Protein AF-A0A7W1M653-F1 (afdb_monomer_lite)

pLDDT: mean 76.75, std 7.9, range [43.38, 85.56]

Foldseek 3Di:
DVVVVVVVVVVVVVVVVVVVCVPDDVVVVVVVVLVVVLVVLVVVLVVCVVVVVVVVNVVSVVVSCVSCVVVVVVVVVPPPPDPPDPDQQDLVNLCVLLVHDLPHDLVSLVVSLVPDDDPDPVSNVVNVSSNVNSVVVVVD

Secondary structure (DSSP, 8-state):
-HHHHHHHHHHHHHHHHHHHHHTS-HHHHHHHHHHHHHHHHHHHHHHHHHTT-HHHHHHHHHHHHHHHHHHHHHHHH-PPPPPPPPPPPPHHHHHHHHT--TT--HHHHHHHHHH---SSHHHHHHHHHHHHHHHHTT--

Sequence (140 aa):
MAYLFLGAFGFILLILLLQKLEHAETKLLVQTLKWTLVGVLVLSVFYLTLVGRLLHVAALVALLVILLKKDVHSWVQKKPPPPALPSPMTKKEACALLKVDLNASVEEIEAAYKKQKPKDSTKRDRLAQARDVLLKGKTR

Structure (mmCIF, N/CA/C/O backbone):
data_AF-A0A7W1M653-F1
#
_entry.id   AF-A0A7W1M653-F1
#
loop_
_atom_site.group_PDB
_atom_site.id
_atom_site.type_symbol
_atom_site.label_atom_id
_atom_site.label_alt_id
_atom_site.label_comp_id
_atom_site.label_asym_id
_atom_site.label_entity_id
_atom_site.label_seq_id
_atom_site.pdbx_PDB_ins_code
_atom_site.Cartn_x
_atom_site.Cartn_y
_atom_site.Cartn_z
_atom_site.occupancy
_atom_site.B_iso_or_equiv
_atom_site.auth_seq_id
_atom_site.auth_comp_id
_atom_site.auth_asym_id
_atom_site.auth_atom_id
_atom_site.pdbx_PDB_model_num
ATOM 1 N N . MET A 1 1 ? 29.457 13.764 -39.599 1.00 55.41 1 MET A N 1
ATOM 2 C CA . MET A 1 1 ? 28.828 15.059 -39.249 1.00 55.41 1 MET A CA 1
ATOM 3 C C . MET A 1 1 ? 27.548 14.887 -38.428 1.00 55.41 1 MET A C 1
ATOM 5 O O . MET A 1 1 ? 27.537 15.333 -37.291 1.00 55.41 1 MET A O 1
ATOM 9 N N . ALA A 1 2 ? 26.518 14.179 -38.913 1.00 60.84 2 ALA A N 1
ATOM 10 C CA . ALA A 1 2 ? 25.239 14.015 -38.194 1.00 60.84 2 ALA A CA 1
ATOM 11 C C . ALA A 1 2 ? 25.348 13.374 -36.790 1.00 60.84 2 ALA A C 1
ATOM 13 O O . ALA A 1 2 ? 24.691 13.827 -35.861 1.00 60.84 2 ALA A O 1
ATOM 14 N N . TYR A 1 3 ? 26.225 12.382 -36.602 1.00 65.69 3 TYR A N 1
ATOM 15 C CA . TYR A 1 3 ? 26.424 11.725 -35.299 1.00 65.69 3 TYR A CA 1
ATOM 16 C C . TYR A 1 3 ? 27.056 12.632 -34.232 1.00 65.69 3 TYR A C 1
ATOM 18 O O . TYR A 1 3 ? 26.743 12.493 -33.055 1.00 65.69 3 TYR A O 1
ATOM 26 N N . LEU A 1 4 ? 27.902 13.587 -34.636 1.00 74.44 4 LEU A N 1
ATOM 27 C CA . LEU A 1 4 ? 28.486 14.572 -33.718 1.00 74.44 4 LEU A CA 1
ATOM 28 C C . LEU A 1 4 ? 27.441 15.606 -33.296 1.00 74.44 4 LEU A C 1
ATOM 30 O O . LEU A 1 4 ? 27.390 15.980 -32.130 1.00 74.44 4 LEU A O 1
ATOM 34 N N . PHE A 1 5 ? 26.568 16.009 -34.225 1.00 77.12 5 PHE A N 1
ATOM 35 C CA . PHE A 1 5 ? 25.451 16.901 -33.924 1.00 77.12 5 PHE A CA 1
ATOM 36 C C . PHE A 1 5 ? 24.427 16.224 -33.007 1.00 77.12 5 PHE A C 1
ATOM 38 O O . PHE A 1 5 ? 24.006 16.811 -32.018 1.00 77.12 5 PHE A O 1
ATOM 45 N N . LEU A 1 6 ? 24.088 14.960 -33.278 1.00 76.12 6 LEU A N 1
ATOM 46 C CA . LEU A 1 6 ? 23.191 14.167 -32.438 1.00 76.12 6 LEU A CA 1
ATOM 47 C C . LEU A 1 6 ? 23.785 13.922 -31.043 1.00 76.12 6 LEU A C 1
ATOM 49 O O . LEU A 1 6 ? 23.076 14.038 -30.047 1.00 76.12 6 LEU A O 1
ATOM 53 N N . GLY A 1 7 ? 25.088 13.639 -30.966 1.00 75.69 7 GLY A N 1
ATOM 54 C CA . GLY A 1 7 ? 25.807 13.490 -29.702 1.00 75.69 7 GLY A CA 1
ATOM 55 C C . GLY A 1 7 ? 25.830 14.786 -28.890 1.00 75.69 7 GLY A C 1
ATOM 56 O O . GLY A 1 7 ? 25.489 14.772 -27.711 1.00 75.69 7 GLY A O 1
ATOM 57 N N . ALA A 1 8 ? 26.150 15.917 -29.525 1.00 77.94 8 ALA A N 1
ATOM 58 C CA . ALA A 1 8 ? 26.145 17.228 -28.879 1.00 77.94 8 ALA A CA 1
ATOM 59 C C . ALA A 1 8 ? 24.737 17.632 -28.415 1.00 77.94 8 ALA A C 1
ATOM 61 O O . ALA A 1 8 ? 24.563 18.092 -27.289 1.00 77.94 8 ALA A O 1
ATOM 62 N N . PHE A 1 9 ? 23.719 17.398 -29.244 1.00 79.81 9 PHE A N 1
ATOM 63 C CA . PHE A 1 9 ? 22.327 17.684 -28.907 1.00 79.81 9 PHE A CA 1
ATOM 64 C C . PHE A 1 9 ? 21.831 16.812 -27.745 1.00 79.81 9 PHE A C 1
ATOM 66 O O . PHE A 1 9 ? 21.207 17.316 -26.812 1.00 79.81 9 PHE A O 1
ATOM 73 N N . GLY A 1 10 ? 22.174 15.520 -27.750 1.00 80.50 10 GLY A N 1
ATOM 74 C CA . GLY A 1 10 ? 21.894 14.608 -26.641 1.00 80.50 10 GLY A CA 1
ATOM 75 C C . GLY A 1 10 ? 22.589 15.030 -25.344 1.00 80.50 10 GLY A C 1
ATOM 76 O O . GLY A 1 10 ? 21.981 14.973 -24.279 1.00 80.50 10 GLY A O 1
ATOM 77 N N . PHE A 1 11 ? 23.828 15.519 -25.429 1.00 77.94 11 PHE A N 1
ATOM 78 C CA . PHE A 1 11 ? 24.579 16.007 -24.273 1.00 77.94 11 PHE A CA 1
ATOM 79 C C . PHE A 1 11 ? 23.975 17.292 -23.688 1.00 77.94 11 PHE A C 1
ATOM 81 O O . PHE A 1 11 ? 23.823 17.404 -22.474 1.00 77.94 11 PHE A O 1
ATOM 88 N N . ILE A 1 12 ? 23.547 18.230 -24.539 1.00 83.44 12 ILE A N 1
ATOM 89 C CA . ILE A 1 12 ? 22.851 19.456 -24.115 1.00 83.44 12 ILE A CA 1
ATOM 90 C C . ILE A 1 12 ? 21.514 19.115 -23.448 1.00 83.44 12 ILE A C 1
ATOM 92 O O . ILE A 1 12 ? 21.204 19.651 -22.388 1.00 83.44 12 ILE A O 1
ATOM 96 N N . LEU A 1 13 ? 20.744 18.185 -24.018 1.00 80.38 13 LEU A N 1
ATOM 97 C CA . LEU A 1 13 ? 19.509 17.688 -23.406 1.00 80.38 13 LEU A CA 1
ATOM 98 C C . LEU A 1 13 ? 19.759 17.038 -22.043 1.00 80.38 13 LEU A C 1
ATOM 100 O O . LEU A 1 13 ? 18.986 17.263 -21.113 1.00 80.38 13 LEU A O 1
ATOM 104 N N . LEU A 1 14 ? 20.842 16.268 -21.909 1.00 81.00 14 LEU A N 1
ATOM 105 C CA . LEU A 1 14 ? 21.243 15.656 -20.644 1.00 81.00 14 LEU A CA 1
ATOM 106 C C . LEU A 1 14 ? 21.576 16.724 -19.591 1.00 81.00 14 LEU A C 1
ATOM 108 O O . LEU A 1 14 ? 21.116 16.622 -18.456 1.00 81.00 14 LEU A O 1
ATOM 112 N N . ILE A 1 15 ? 22.323 17.766 -19.973 1.00 79.12 15 ILE A N 1
ATOM 113 C CA . ILE A 1 15 ? 22.664 18.890 -19.089 1.00 79.12 15 ILE A CA 1
ATOM 114 C C . ILE A 1 15 ? 21.412 19.674 -18.691 1.00 79.12 15 ILE A C 1
ATOM 116 O O . ILE A 1 15 ? 21.246 19.983 -17.517 1.00 79.12 15 ILE A O 1
ATOM 120 N N . LEU A 1 16 ? 20.505 19.957 -19.628 1.00 76.88 16 LEU A N 1
ATOM 121 C CA . LEU A 1 16 ? 19.246 20.648 -19.332 1.00 76.88 16 LEU A CA 1
ATOM 122 C C . LEU A 1 16 ? 18.359 19.832 -18.385 1.00 76.88 16 LEU A C 1
ATOM 124 O O . LEU A 1 16 ? 17.735 20.393 -17.484 1.00 76.88 16 LEU A O 1
ATOM 128 N N . LEU A 1 17 ? 18.333 18.506 -18.550 1.00 75.00 17 LEU A N 1
ATOM 129 C CA . LEU A 1 17 ? 17.696 17.598 -17.601 1.00 75.00 17 LEU A CA 1
ATOM 130 C C . LEU A 1 17 ? 18.352 17.705 -16.224 1.00 75.00 17 LEU A C 1
ATOM 132 O O . LEU A 1 17 ? 17.628 17.895 -15.256 1.00 75.00 17 LEU A O 1
ATOM 136 N N . LEU A 1 18 ? 19.688 17.653 -16.146 1.00 71.31 18 LEU A N 1
ATOM 137 C CA . LEU A 1 18 ? 20.473 17.768 -14.907 1.00 71.31 18 LEU A CA 1
ATOM 138 C C . LEU A 1 18 ? 20.295 19.126 -14.195 1.00 71.31 18 LEU A C 1
ATOM 140 O O . LEU A 1 18 ? 20.176 19.161 -12.975 1.00 71.31 18 LEU A O 1
ATOM 144 N N . GLN A 1 19 ? 20.195 20.232 -14.934 1.00 68.19 19 GLN A N 1
ATOM 145 C CA . GLN A 1 19 ? 19.926 21.563 -14.372 1.00 68.19 19 GLN A CA 1
ATOM 146 C C . GLN A 1 19 ? 18.498 21.680 -13.835 1.00 68.19 19 GLN A C 1
ATOM 148 O O . GLN A 1 19 ? 18.268 22.205 -12.748 1.00 68.19 19 GLN A O 1
ATOM 153 N N . LYS A 1 20 ? 17.517 21.141 -14.569 1.00 65.62 20 LYS A N 1
ATOM 154 C CA . LYS A 1 20 ? 16.127 21.076 -14.095 1.00 65.62 20 LYS A CA 1
ATOM 155 C C . LYS A 1 20 ? 15.981 20.113 -12.907 1.00 65.62 20 LYS A C 1
ATOM 157 O O . LYS A 1 20 ? 15.080 20.276 -12.089 1.00 65.62 20 LYS A O 1
ATOM 162 N N . LEU A 1 21 ? 16.887 19.138 -12.817 1.00 62.72 21 LEU A N 1
ATOM 163 C CA . LEU A 1 21 ? 17.043 18.183 -11.724 1.00 62.72 21 LEU A CA 1
ATOM 164 C C . LEU A 1 21 ? 17.480 18.847 -10.417 1.00 62.72 21 LEU A C 1
ATOM 166 O O . LEU A 1 21 ? 16.984 18.480 -9.359 1.00 62.72 21 LEU A O 1
ATOM 170 N N . GLU A 1 22 ? 18.402 19.805 -10.505 1.00 62.47 22 GLU A N 1
ATOM 171 C CA . GLU A 1 22 ? 18.998 20.502 -9.362 1.00 62.47 22 GLU A CA 1
ATOM 172 C C . GLU A 1 22 ? 17.977 21.359 -8.597 1.00 62.47 22 GLU A C 1
ATOM 174 O O . GLU A 1 22 ? 18.067 21.500 -7.382 1.00 62.47 22 GLU A O 1
ATOM 179 N N . HIS A 1 23 ? 16.965 21.885 -9.294 1.00 59.84 23 HIS A N 1
ATOM 180 C CA . HIS A 1 23 ? 15.871 22.662 -8.694 1.00 59.84 23 HIS A CA 1
ATOM 181 C C . HIS A 1 23 ? 14.685 21.816 -8.212 1.00 59.84 23 HIS A C 1
ATOM 183 O O . HIS A 1 23 ? 13.808 22.321 -7.511 1.00 59.84 23 HIS A O 1
ATOM 189 N N . ALA A 1 24 ? 14.617 20.544 -8.600 1.00 61.06 24 ALA A N 1
ATOM 190 C CA . ALA A 1 24 ? 13.570 19.641 -8.153 1.00 61.06 24 ALA A CA 1
ATOM 191 C C . ALA A 1 24 ? 14.002 18.959 -6.853 1.00 61.06 24 ALA A C 1
ATOM 193 O O . ALA A 1 24 ? 15.171 18.614 -6.687 1.00 61.06 24 ALA A O 1
ATOM 194 N N . GLU A 1 25 ? 13.061 18.711 -5.937 1.00 66.31 25 GLU A N 1
ATOM 195 C CA . GLU A 1 25 ? 13.339 17.888 -4.760 1.00 66.31 25 GLU A CA 1
ATOM 196 C C . GLU A 1 25 ? 14.001 16.579 -5.209 1.00 66.31 25 GLU A C 1
ATOM 198 O O . GLU A 1 25 ? 13.381 15.732 -5.861 1.00 66.31 25 GLU A O 1
ATOM 203 N N . THR A 1 26 ? 15.274 16.408 -4.854 1.00 63.94 26 THR A N 1
ATOM 204 C CA . THR A 1 26 ? 16.111 15.270 -5.268 1.00 63.94 26 THR A CA 1
ATOM 205 C C . THR A 1 26 ? 15.429 13.931 -4.985 1.00 63.94 26 THR A C 1
ATOM 207 O O . THR A 1 26 ? 15.581 12.967 -5.733 1.00 63.94 26 THR A O 1
ATOM 210 N N . LYS A 1 27 ? 14.582 13.887 -3.953 1.00 65.50 27 LYS A N 1
ATOM 211 C CA . LYS A 1 27 ? 13.748 12.743 -3.586 1.00 65.50 27 LYS A CA 1
ATOM 212 C C . LYS A 1 27 ? 12.661 12.413 -4.618 1.00 65.50 27 LYS A C 1
ATOM 214 O O . LYS A 1 27 ? 12.556 11.255 -5.023 1.00 65.50 27 LYS A O 1
ATOM 219 N N . LEU A 1 28 ? 11.881 13.402 -5.063 1.00 67.19 28 LEU A N 1
ATOM 220 C CA . LEU A 1 28 ? 10.854 13.231 -6.105 1.00 67.19 28 LEU A CA 1
ATOM 221 C C . LEU A 1 28 ? 11.478 12.821 -7.430 1.00 67.19 28 LEU A C 1
ATOM 223 O O . LEU A 1 28 ? 10.904 12.052 -8.205 1.00 67.19 28 LEU A O 1
ATOM 227 N N . LEU A 1 29 ? 12.682 13.311 -7.675 1.00 71.25 29 LEU A N 1
ATOM 228 C CA . LEU A 1 29 ? 13.352 13.063 -8.919 1.00 71.25 29 LEU A CA 1
ATOM 229 C C . LEU A 1 29 ? 13.964 11.672 -8.992 1.00 71.25 29 LEU A C 1
ATOM 231 O O . LEU A 1 29 ? 13.748 10.963 -9.971 1.00 71.25 29 LEU A O 1
ATOM 235 N N . VAL A 1 30 ? 14.664 11.246 -7.939 1.00 72.38 30 VAL A N 1
ATOM 236 C CA . VAL A 1 30 ? 15.140 9.864 -7.815 1.00 72.38 30 VAL A CA 1
ATOM 237 C C . VAL A 1 30 ? 13.958 8.898 -7.894 1.00 72.38 30 VAL A C 1
ATOM 239 O O . VAL A 1 30 ? 14.058 7.860 -8.542 1.00 72.38 30 VAL A O 1
ATOM 242 N N . GLN A 1 31 ? 12.814 9.255 -7.304 1.00 74.31 31 GLN A N 1
ATOM 243 C CA . GLN A 1 31 ? 11.591 8.468 -7.413 1.00 74.31 31 GLN A CA 1
ATOM 244 C C . GLN A 1 31 ? 11.068 8.412 -8.854 1.00 74.31 31 GLN A C 1
ATOM 246 O O . GLN A 1 31 ? 10.797 7.322 -9.352 1.00 74.31 31 GLN A O 1
ATOM 251 N N . THR A 1 32 ? 10.969 9.546 -9.545 1.00 77.75 32 THR A N 1
ATOM 252 C CA . THR A 1 32 ? 10.527 9.595 -10.947 1.00 77.75 32 THR A CA 1
ATOM 253 C C . THR A 1 32 ? 11.464 8.796 -11.845 1.00 77.75 32 THR A C 1
ATOM 255 O O . THR A 1 32 ? 11.007 7.955 -12.608 1.00 77.75 32 THR A O 1
ATOM 258 N N . LEU A 1 33 ? 12.779 8.975 -11.697 1.00 78.12 33 LEU A N 1
ATOM 259 C CA . LEU A 1 33 ? 13.789 8.241 -12.453 1.00 78.12 33 LEU A CA 1
ATOM 260 C C . LEU A 1 33 ? 13.703 6.733 -12.191 1.00 78.12 33 LEU A C 1
ATOM 262 O O . LEU A 1 33 ? 13.761 5.942 -13.130 1.00 78.12 33 LEU A O 1
ATOM 266 N N . LYS A 1 34 ? 13.504 6.332 -10.929 1.00 79.00 34 LYS A N 1
ATOM 267 C CA . LYS A 1 34 ? 13.282 4.934 -10.550 1.00 79.00 34 LYS A CA 1
ATOM 268 C C . LYS A 1 34 ? 12.048 4.362 -11.250 1.00 79.00 34 LYS A C 1
ATOM 270 O O . LYS A 1 34 ? 12.128 3.268 -11.799 1.00 79.00 34 LYS A O 1
ATOM 275 N N . TRP A 1 35 ? 10.930 5.088 -11.266 1.00 78.88 35 TRP A N 1
ATOM 276 C CA . TRP A 1 35 ? 9.697 4.644 -11.924 1.00 78.88 35 TRP A CA 1
ATOM 277 C C . TRP A 1 35 ? 9.815 4.607 -13.449 1.00 78.88 35 TRP A C 1
ATOM 279 O O . TRP A 1 35 ? 9.350 3.647 -14.062 1.00 78.88 35 TRP A O 1
ATOM 289 N N . THR A 1 36 ? 10.502 5.573 -14.060 1.00 81.44 36 THR A N 1
ATOM 290 C CA . THR A 1 36 ? 10.830 5.545 -15.491 1.00 81.44 36 THR A CA 1
ATOM 291 C C . THR A 1 36 ? 11.689 4.327 -15.825 1.00 81.44 36 THR A C 1
ATOM 293 O O . THR A 1 36 ? 11.392 3.611 -16.779 1.00 81.44 36 THR A O 1
ATOM 296 N N . LEU A 1 37 ? 12.707 4.031 -15.009 1.00 80.94 37 LEU A N 1
ATOM 297 C CA . LEU A 1 37 ? 13.559 2.854 -15.179 1.00 80.94 37 LEU A CA 1
ATOM 298 C C . LEU A 1 37 ? 12.757 1.551 -15.060 1.00 80.94 37 LEU A C 1
ATOM 300 O O . LEU A 1 37 ? 12.912 0.660 -15.890 1.00 80.94 37 LEU A O 1
ATOM 304 N N . VAL A 1 38 ? 11.865 1.449 -14.070 1.00 81.31 38 VAL A N 1
ATOM 305 C CA . VAL A 1 38 ? 10.943 0.310 -13.922 1.00 81.31 38 VAL A CA 1
ATOM 306 C C . VAL A 1 38 ? 10.059 0.160 -15.164 1.00 81.31 38 VAL A C 1
ATOM 308 O O . VAL A 1 38 ? 9.940 -0.946 -15.684 1.00 81.31 38 VAL A O 1
ATOM 311 N N . GLY A 1 39 ? 9.494 1.253 -15.684 1.00 80.94 39 GLY A N 1
ATOM 312 C CA . GLY A 1 39 ? 8.679 1.231 -16.902 1.00 80.94 39 GLY A CA 1
ATOM 313 C C . GLY A 1 39 ? 9.449 0.722 -18.125 1.00 80.94 39 GLY A C 1
ATOM 314 O O . GLY A 1 39 ? 8.965 -0.153 -18.844 1.00 80.94 39 GLY A O 1
ATOM 315 N N . VAL A 1 40 ? 10.682 1.199 -18.320 1.00 85.00 40 VAL A N 1
ATOM 316 C CA . VAL A 1 40 ? 11.566 0.742 -19.405 1.00 85.00 40 VAL A CA 1
ATOM 317 C C . VAL A 1 40 ? 11.931 -0.736 -19.245 1.00 85.00 40 VAL A C 1
ATOM 319 O O . VAL A 1 40 ? 11.920 -1.476 -20.230 1.00 85.00 40 VAL A O 1
ATOM 322 N N . LEU A 1 41 ? 12.217 -1.198 -18.023 1.00 81.38 41 LEU A N 1
ATOM 323 C CA . LEU A 1 41 ? 12.516 -2.606 -17.744 1.00 81.38 41 LEU A CA 1
ATOM 324 C C . LEU A 1 41 ? 11.323 -3.517 -18.063 1.00 81.38 41 LEU A C 1
ATOM 326 O O . LEU A 1 41 ? 11.506 -4.552 -18.700 1.00 81.38 41 LEU A O 1
ATOM 330 N N . VAL A 1 42 ? 10.104 -3.123 -17.681 1.00 84.75 42 VAL A N 1
ATOM 331 C CA . VAL A 1 42 ? 8.877 -3.883 -17.982 1.00 84.75 42 VAL A CA 1
ATOM 332 C C . VAL A 1 42 ? 8.641 -3.968 -19.490 1.00 84.75 42 VAL A C 1
ATOM 334 O O . VAL A 1 42 ? 8.386 -5.054 -20.015 1.00 84.75 42 VAL A O 1
ATOM 337 N N . LEU A 1 43 ? 8.785 -2.849 -20.203 1.00 84.56 43 LEU A N 1
ATOM 338 C CA . LEU A 1 43 ? 8.651 -2.826 -21.659 1.00 84.56 43 LEU A CA 1
ATOM 339 C C . LEU A 1 43 ? 9.725 -3.691 -22.339 1.00 84.56 43 LEU A C 1
ATOM 341 O O . LE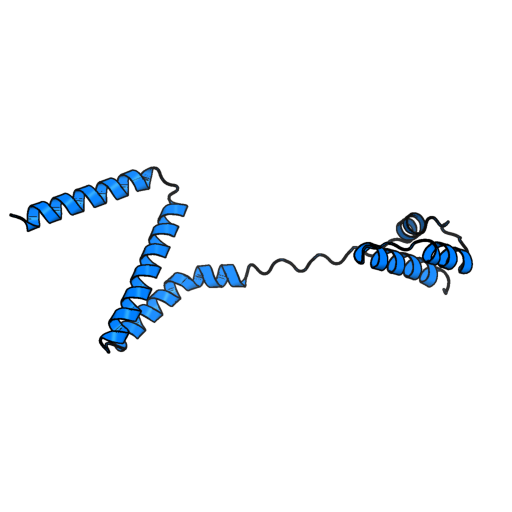U A 1 43 ? 9.432 -4.420 -23.286 1.00 84.56 43 LEU A O 1
ATOM 345 N N . SER A 1 44 ? 10.954 -3.662 -21.816 1.00 80.19 44 SER A N 1
ATOM 346 C CA . SER A 1 44 ? 12.065 -4.487 -22.301 1.00 80.19 44 SER A CA 1
ATOM 347 C C . SER A 1 44 ? 11.794 -5.976 -22.104 1.00 80.19 44 SER A C 1
ATOM 349 O O . SER A 1 44 ? 12.034 -6.760 -23.019 1.00 80.19 44 SER A O 1
ATOM 351 N N . VAL A 1 45 ? 11.251 -6.373 -20.946 1.00 83.00 45 VAL A N 1
ATOM 352 C CA . VAL A 1 45 ? 10.808 -7.751 -20.692 1.00 83.00 45 VAL A CA 1
ATOM 353 C C . VAL A 1 45 ? 9.762 -8.162 -21.721 1.00 83.00 45 VAL A C 1
ATOM 355 O O . VAL A 1 45 ? 9.942 -9.188 -22.372 1.00 83.00 45 VAL A O 1
ATOM 358 N N . PHE A 1 46 ? 8.721 -7.354 -21.935 1.00 83.12 46 PHE A N 1
ATOM 359 C CA . PHE A 1 46 ? 7.670 -7.657 -22.910 1.00 83.12 46 PHE A CA 1
ATOM 360 C C . PHE A 1 46 ? 8.238 -7.869 -24.322 1.00 83.12 46 PHE A C 1
ATOM 362 O O . PHE A 1 46 ? 7.973 -8.892 -24.955 1.00 83.12 46 PHE A O 1
ATOM 369 N N . TYR A 1 47 ? 9.101 -6.956 -24.776 1.00 83.44 47 TYR A N 1
ATOM 370 C CA . TYR A 1 47 ? 9.778 -7.066 -26.067 1.00 83.44 47 TYR A CA 1
ATOM 371 C C . TYR A 1 47 ? 10.649 -8.329 -26.172 1.00 83.44 47 TYR A C 1
ATOM 373 O O . TYR A 1 47 ? 10.541 -9.081 -27.138 1.00 83.44 47 TYR A O 1
ATOM 381 N N . LEU A 1 48 ? 11.482 -8.614 -25.167 1.00 81.94 48 LEU A N 1
ATOM 382 C CA . LEU A 1 48 ? 12.353 -9.797 -25.161 1.00 81.94 48 LEU A CA 1
ATOM 383 C C . LEU A 1 48 ? 11.570 -11.110 -25.123 1.00 81.94 48 LEU A C 1
ATOM 385 O O . LEU A 1 48 ? 12.034 -12.109 -25.676 1.00 81.94 48 LEU A O 1
ATOM 389 N N . THR A 1 49 ? 1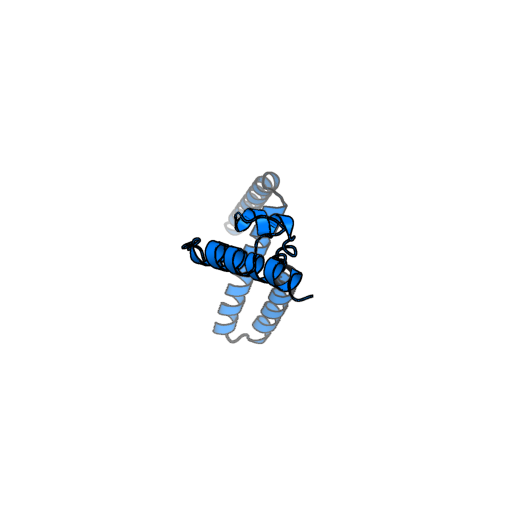0.386 -11.097 -24.508 1.00 82.62 49 THR A N 1
ATOM 390 C CA . THR A 1 49 ? 9.469 -12.241 -24.511 1.00 82.62 49 THR A CA 1
ATOM 391 C C . THR A 1 49 ? 8.929 -12.485 -25.922 1.00 82.62 49 THR A C 1
ATOM 393 O O . THR A 1 49 ? 8.943 -13.625 -26.377 1.00 82.62 49 THR A O 1
ATOM 396 N N . LEU A 1 50 ? 8.563 -11.423 -26.655 1.00 82.94 50 LEU A N 1
ATOM 397 C CA . LEU A 1 50 ? 8.163 -11.507 -28.068 1.00 82.94 50 LEU A CA 1
ATOM 398 C C . LEU A 1 50 ? 9.279 -12.059 -28.968 1.00 82.94 50 LEU A C 1
ATOM 400 O O . LEU A 1 50 ? 9.017 -12.830 -29.884 1.00 82.94 50 LEU A O 1
ATOM 404 N N . VAL A 1 51 ? 10.529 -11.673 -28.700 1.00 85.19 51 VAL A N 1
ATOM 405 C CA . VAL A 1 51 ? 11.714 -12.100 -29.468 1.00 85.19 51 VAL A CA 1
ATOM 406 C C . VAL A 1 51 ? 12.205 -13.502 -29.044 1.00 85.19 51 VAL A C 1
ATOM 408 O O . VAL A 1 51 ? 13.176 -14.018 -29.592 1.00 85.19 51 VAL A O 1
ATOM 411 N N . GLY A 1 52 ? 11.555 -14.149 -28.068 1.00 80.62 52 GLY A N 1
ATOM 412 C CA . GLY A 1 52 ? 11.898 -15.502 -27.612 1.00 80.62 52 GLY A CA 1
ATOM 413 C C . GLY A 1 52 ? 13.190 -15.591 -26.788 1.00 80.62 52 GLY A C 1
ATOM 414 O O . GLY A 1 52 ? 13.721 -16.679 -26.566 1.00 80.62 52 GLY A O 1
ATOM 415 N N . ARG A 1 53 ? 13.725 -14.463 -26.300 1.00 81.50 53 ARG A N 1
ATOM 416 C CA . ARG A 1 53 ? 14.983 -14.408 -25.532 1.00 81.50 53 ARG A CA 1
ATOM 417 C C . ARG A 1 53 ? 14.737 -14.538 -24.026 1.00 81.50 53 ARG A C 1
ATOM 419 O O . ARG A 1 53 ? 15.005 -13.623 -23.248 1.00 81.50 53 ARG A O 1
ATOM 426 N N . LEU A 1 54 ? 14.283 -15.721 -23.613 1.00 77.56 54 LEU A N 1
ATOM 427 C CA . LEU A 1 54 ? 13.854 -16.031 -22.240 1.00 77.56 54 LEU A CA 1
ATOM 428 C C . LEU A 1 54 ? 14.946 -15.853 -21.164 1.00 77.56 54 LEU A C 1
ATOM 430 O O . LEU A 1 54 ? 14.641 -15.425 -20.053 1.00 77.56 54 LEU A O 1
ATOM 434 N N . LEU A 1 55 ? 16.223 -16.103 -21.478 1.00 78.50 55 LEU A N 1
ATOM 435 C CA . LEU A 1 55 ? 17.322 -15.908 -20.513 1.00 78.50 55 LEU A CA 1
ATOM 436 C C . LEU A 1 55 ? 17.497 -14.437 -20.104 1.00 78.50 55 LEU A C 1
ATOM 438 O O . LEU A 1 55 ? 17.723 -14.131 -18.935 1.00 78.50 55 LEU A O 1
ATOM 442 N N . HIS A 1 56 ? 17.349 -13.516 -21.058 1.00 77.38 56 HIS A N 1
ATOM 443 C CA . HIS A 1 56 ? 17.466 -12.081 -20.792 1.00 77.38 56 HIS A CA 1
ATOM 444 C C . HIS A 1 56 ? 16.239 -11.566 -20.031 1.00 77.38 56 HIS A C 1
ATOM 446 O O . HIS A 1 56 ? 16.367 -10.696 -19.171 1.00 77.38 56 HIS A O 1
ATOM 452 N N . VAL A 1 57 ? 15.065 -12.152 -20.294 1.00 77.50 57 VAL A N 1
ATOM 453 C CA . VAL A 1 57 ? 13.847 -11.900 -19.515 1.00 77.50 57 VAL A CA 1
ATOM 454 C C . VAL A 1 57 ? 14.057 -12.275 -18.049 1.00 77.50 57 VAL A C 1
ATOM 456 O O . VAL A 1 57 ? 13.781 -11.456 -17.178 1.00 77.50 57 VAL A O 1
ATOM 459 N N . ALA A 1 58 ? 14.604 -13.459 -17.761 1.00 78.38 58 ALA A N 1
ATOM 460 C CA . ALA A 1 58 ? 14.857 -13.892 -16.385 1.00 78.38 58 ALA A CA 1
ATOM 461 C C . ALA A 1 58 ? 15.799 -12.932 -15.633 1.00 78.38 58 ALA A C 1
ATOM 463 O O . ALA A 1 58 ? 15.519 -12.557 -14.493 1.00 78.38 58 ALA A O 1
ATOM 464 N N . ALA A 1 59 ? 16.872 -12.474 -16.288 1.00 83.00 59 ALA A N 1
ATOM 465 C CA . ALA A 1 59 ? 17.799 -11.500 -15.712 1.00 83.00 59 ALA A CA 1
ATOM 466 C C . ALA A 1 59 ? 17.123 -10.147 -15.415 1.00 83.00 59 ALA A C 1
ATOM 468 O O . ALA A 1 59 ? 17.299 -9.583 -14.333 1.00 83.00 59 ALA A O 1
ATOM 469 N N . LEU A 1 60 ? 16.304 -9.644 -16.343 1.00 81.25 60 LEU A N 1
ATOM 470 C CA . LEU A 1 60 ? 15.557 -8.395 -16.163 1.00 81.25 60 LEU A CA 1
ATOM 471 C C . LEU A 1 60 ? 14.504 -8.493 -15.059 1.00 81.25 60 LEU A C 1
ATOM 473 O O . LEU A 1 60 ? 14.354 -7.561 -14.272 1.00 81.25 60 LEU A O 1
ATOM 477 N N . VAL A 1 61 ? 13.799 -9.621 -14.967 1.00 81.19 61 VAL A N 1
ATOM 478 C CA . VAL A 1 61 ? 12.811 -9.868 -13.909 1.00 81.19 61 VAL A CA 1
ATOM 479 C C . VAL A 1 61 ? 13.494 -9.922 -12.543 1.00 81.19 61 VAL A C 1
ATOM 481 O O . VAL A 1 61 ? 13.021 -9.285 -11.603 1.00 81.19 61 VAL A O 1
ATOM 484 N N . ALA A 1 62 ? 14.638 -10.603 -12.427 1.00 82.94 62 ALA A N 1
ATOM 485 C CA . ALA A 1 62 ? 15.416 -10.624 -11.189 1.00 82.94 62 ALA A CA 1
ATOM 486 C C . ALA A 1 62 ? 15.857 -9.210 -10.767 1.00 82.94 62 ALA A C 1
ATOM 488 O O . ALA A 1 62 ? 15.710 -8.834 -9.601 1.00 82.94 62 ALA A O 1
ATOM 489 N N . LEU A 1 63 ? 16.322 -8.395 -11.721 1.00 83.75 63 LEU A N 1
ATOM 490 C CA . LEU A 1 63 ? 16.687 -7.000 -11.474 1.00 83.75 63 LEU A CA 1
ATOM 491 C C . LEU A 1 63 ? 15.483 -6.169 -10.997 1.00 83.75 63 LEU A C 1
ATOM 493 O O . LEU A 1 63 ? 15.603 -5.407 -10.036 1.00 83.75 63 LEU A O 1
ATOM 497 N N . LEU A 1 64 ? 14.315 -6.353 -11.618 1.00 84.44 64 LEU A N 1
ATOM 498 C CA . LEU A 1 64 ? 13.073 -5.665 -11.258 1.00 84.44 64 LEU A CA 1
ATOM 499 C C . LEU A 1 64 ? 12.654 -5.973 -9.811 1.00 84.44 64 LEU A C 1
ATOM 501 O O . LEU A 1 64 ? 12.318 -5.065 -9.048 1.00 84.44 64 LEU A O 1
ATOM 505 N N . VAL A 1 65 ? 12.728 -7.247 -9.415 1.00 82.25 65 VAL A N 1
ATOM 506 C CA . VAL A 1 65 ? 12.396 -7.703 -8.056 1.00 82.25 65 VAL A CA 1
ATOM 507 C C . VAL A 1 65 ? 13.327 -7.069 -7.022 1.00 82.25 65 VAL A C 1
ATOM 509 O O . VAL A 1 65 ? 12.859 -6.593 -5.985 1.00 82.25 65 VAL A O 1
ATOM 512 N N . ILE A 1 66 ? 14.633 -6.997 -7.301 1.00 83.31 66 ILE A N 1
ATOM 513 C CA . ILE A 1 66 ? 15.607 -6.348 -6.409 1.00 83.31 66 ILE A CA 1
ATOM 514 C C . ILE A 1 66 ? 15.285 -4.856 -6.244 1.00 83.31 66 ILE A C 1
ATOM 516 O O . ILE A 1 66 ? 15.306 -4.341 -5.122 1.00 83.31 66 ILE A O 1
ATOM 520 N N . LEU A 1 67 ? 14.935 -4.172 -7.337 1.00 80.06 67 LEU A N 1
ATOM 521 C CA . LEU A 1 67 ? 14.645 -2.734 -7.346 1.00 80.06 67 LEU A CA 1
ATOM 522 C C . LEU A 1 67 ? 13.379 -2.374 -6.545 1.00 80.06 67 LEU A C 1
ATOM 524 O O . LEU A 1 67 ? 13.323 -1.330 -5.882 1.00 80.06 67 LEU A O 1
ATOM 528 N N . LEU A 1 68 ? 12.371 -3.249 -6.589 1.00 81.12 68 LEU A N 1
ATOM 529 C CA . LEU A 1 68 ? 11.059 -3.060 -5.960 1.00 81.12 68 LEU A CA 1
ATOM 530 C C . LEU A 1 68 ? 10.966 -3.634 -4.538 1.00 81.12 68 LEU A C 1
ATOM 532 O O . LEU A 1 68 ? 10.051 -3.268 -3.799 1.00 81.12 68 LEU A O 1
ATOM 536 N N . LYS A 1 69 ? 11.917 -4.478 -4.105 1.00 80.94 69 LYS A N 1
ATOM 537 C CA . LYS A 1 69 ? 11.893 -5.165 -2.797 1.00 80.94 69 LYS A CA 1
ATOM 538 C C . LYS A 1 69 ? 11.611 -4.224 -1.619 1.00 80.94 69 LYS A C 1
ATOM 540 O O . LYS A 1 69 ? 10.825 -4.562 -0.738 1.00 80.94 69 LYS A O 1
ATOM 545 N N . LYS A 1 70 ? 12.236 -3.040 -1.600 1.00 75.69 70 LYS A N 1
ATOM 546 C CA . LYS A 1 70 ? 12.065 -2.050 -0.520 1.00 75.69 70 LYS A CA 1
ATOM 547 C C . LYS A 1 70 ? 10.670 -1.419 -0.509 1.00 75.69 70 LYS A C 1
ATOM 549 O O . LYS A 1 70 ? 10.092 -1.260 0.564 1.00 75.69 70 LYS A O 1
ATOM 554 N N . ASP A 1 71 ? 10.115 -1.112 -1.680 1.00 73.81 71 ASP A N 1
ATOM 555 C CA . ASP A 1 71 ? 8.798 -0.477 -1.786 1.00 73.81 71 ASP A CA 1
ATOM 556 C C . ASP A 1 71 ? 7.695 -1.470 -1.425 1.00 73.81 71 ASP A C 1
ATOM 558 O O . ASP A 1 71 ? 6.832 -1.147 -0.611 1.00 73.81 71 ASP A O 1
ATOM 562 N N . VAL A 1 72 ? 7.786 -2.706 -1.930 1.00 71.75 72 VAL A N 1
ATOM 563 C CA . VAL A 1 72 ? 6.851 -3.793 -1.600 1.00 71.75 72 VAL A CA 1
ATOM 564 C C . VAL A 1 72 ? 6.886 -4.093 -0.105 1.00 71.75 72 VAL A C 1
ATOM 566 O O . VAL A 1 72 ? 5.838 -4.175 0.528 1.00 71.75 72 VAL A O 1
ATOM 569 N N . HIS A 1 73 ? 8.074 -4.182 0.495 1.00 71.75 73 HIS A N 1
ATOM 570 C CA . HIS A 1 73 ? 8.197 -4.392 1.936 1.00 71.75 73 HIS A CA 1
ATOM 571 C C . HIS A 1 73 ? 7.572 -3.239 2.735 1.00 71.75 73 HIS A C 1
ATOM 573 O O . HIS A 1 73 ? 6.844 -3.476 3.697 1.00 71.75 73 HIS A O 1
ATOM 579 N N . SER A 1 74 ? 7.806 -1.987 2.329 1.00 72.38 74 SER A N 1
ATOM 580 C CA . SER A 1 74 ? 7.188 -0.825 2.978 1.00 72.38 74 SER A CA 1
ATOM 581 C C . SER A 1 74 ? 5.663 -0.814 2.833 1.00 72.38 74 SER A C 1
ATOM 583 O O . SER A 1 74 ? 4.960 -0.417 3.758 1.00 72.38 74 SER A O 1
ATOM 585 N N . TRP A 1 75 ? 5.144 -1.292 1.702 1.00 69.75 75 TRP A N 1
ATOM 586 C CA . TRP A 1 75 ? 3.715 -1.379 1.435 1.00 69.75 75 TRP A CA 1
ATOM 587 C C . TRP A 1 75 ? 3.049 -2.484 2.262 1.00 69.75 75 TRP A C 1
ATOM 589 O O . TRP A 1 75 ? 2.010 -2.251 2.869 1.00 69.75 75 TRP A O 1
ATOM 599 N N . VAL A 1 76 ? 3.695 -3.647 2.388 1.00 73.38 76 VAL A N 1
ATOM 600 C CA . VAL A 1 76 ? 3.221 -4.768 3.219 1.00 73.38 76 VAL A CA 1
ATOM 601 C C . VAL A 1 76 ? 3.247 -4.426 4.713 1.00 73.38 76 VAL A C 1
ATOM 603 O O . VAL A 1 76 ? 2.358 -4.842 5.455 1.00 73.38 76 VAL A O 1
ATOM 606 N N . GLN A 1 77 ? 4.240 -3.654 5.165 1.00 71.75 77 GLN A N 1
ATOM 607 C CA . GLN A 1 77 ? 4.356 -3.231 6.566 1.00 71.75 77 GLN A CA 1
ATOM 608 C C . GLN A 1 77 ? 3.458 -2.040 6.926 1.00 71.75 77 GLN A C 1
ATOM 610 O O . GLN A 1 77 ? 3.137 -1.856 8.096 1.00 71.75 77 GLN A O 1
ATOM 615 N N . LYS A 1 78 ? 2.969 -1.273 5.943 1.00 66.75 78 LYS A N 1
ATOM 616 C CA . LYS A 1 78 ? 1.934 -0.242 6.130 1.00 66.75 78 LYS A CA 1
ATOM 617 C C . LYS A 1 78 ? 0.533 -0.851 6.290 1.00 66.75 78 LYS A C 1
ATOM 619 O O . LYS A 1 78 ? -0.436 -0.360 5.712 1.00 66.75 78 LYS A O 1
ATOM 624 N N . LYS A 1 79 ? 0.390 -1.905 7.097 1.00 63.06 79 LYS A N 1
ATOM 625 C CA . LYS A 1 79 ? -0.937 -2.262 7.606 1.00 63.06 79 LYS A CA 1
ATOM 626 C C . LYS A 1 79 ? -1.383 -1.124 8.529 1.00 63.06 79 LYS A C 1
ATOM 628 O O . LYS A 1 79 ? -0.626 -0.783 9.441 1.00 63.06 79 LYS A O 1
ATOM 633 N N . PRO A 1 80 ? -2.556 -0.506 8.301 1.00 65.62 80 PRO A N 1
ATOM 634 C CA . PRO A 1 80 ? -3.083 0.454 9.256 1.00 65.62 80 PRO A CA 1
ATOM 635 C C . PRO A 1 80 ? -3.176 -0.244 10.620 1.00 65.62 80 PRO A C 1
ATOM 637 O O . PRO A 1 80 ? -3.556 -1.422 10.661 1.00 65.62 80 PRO A O 1
ATOM 640 N N . PRO A 1 81 ? -2.787 0.425 11.720 1.00 66.38 81 PRO A N 1
ATOM 641 C CA . PRO A 1 81 ? -2.960 -0.151 13.043 1.00 66.38 81 PRO A CA 1
ATOM 642 C C . PRO A 1 81 ? -4.429 -0.571 13.192 1.00 66.38 81 PRO A C 1
ATOM 644 O O . PRO A 1 81 ? -5.310 0.157 12.717 1.00 66.38 81 PRO A O 1
ATOM 647 N N . PRO A 1 82 ? -4.713 -1.746 13.784 1.00 65.31 82 PRO A N 1
ATOM 648 C CA . PRO A 1 82 ? -6.088 -2.142 14.033 1.00 65.31 82 PRO A CA 1
ATOM 649 C C . PRO A 1 82 ? -6.786 -1.002 14.787 1.00 65.31 82 PRO A C 1
ATOM 651 O O . PRO A 1 82 ? -6.168 -0.412 15.681 1.00 65.31 82 PRO A O 1
ATOM 654 N N . PRO A 1 83 ? -8.024 -0.638 14.401 1.00 66.31 83 PRO A N 1
ATOM 655 C CA . PRO A 1 83 ? -8.746 0.441 15.055 1.00 66.31 83 PRO A CA 1
ATOM 656 C C . PRO A 1 83 ? -8.742 0.185 16.561 1.00 66.31 83 PRO A C 1
ATOM 658 O O . PRO A 1 83 ? -9.048 -0.925 17.002 1.00 66.31 83 PRO A O 1
ATOM 661 N N . ALA A 1 84 ? -8.325 1.193 17.331 1.00 64.75 84 ALA A N 1
ATOM 662 C CA . ALA A 1 84 ? -8.250 1.084 18.779 1.00 64.75 84 ALA A CA 1
ATOM 663 C C . ALA A 1 84 ? -9.608 0.610 19.307 1.00 64.75 84 ALA A C 1
ATOM 665 O O . ALA A 1 84 ? -10.643 1.211 18.999 1.00 64.75 84 ALA A O 1
ATOM 666 N N . LEU A 1 85 ? -9.605 -0.488 20.067 1.00 63.56 85 LEU A N 1
ATOM 667 C CA . LEU A 1 85 ? -10.811 -0.962 20.733 1.00 63.56 85 LEU A CA 1
ATOM 668 C C . LEU A 1 85 ? -11.349 0.186 21.601 1.00 63.56 85 LEU A C 1
ATOM 670 O O . LEU A 1 85 ? -10.562 0.818 22.313 1.00 63.56 85 LEU A O 1
ATOM 674 N N . PRO A 1 86 ? -12.654 0.499 21.535 1.00 63.94 86 PRO A N 1
ATOM 675 C CA . PRO A 1 86 ? -13.220 1.552 22.359 1.00 63.94 86 PRO A CA 1
ATOM 676 C C . PRO A 1 86 ? -12.963 1.231 23.834 1.00 63.94 86 PRO A C 1
ATOM 678 O O . PRO A 1 86 ? -13.201 0.105 24.277 1.00 63.94 86 PRO A O 1
ATOM 681 N N . SER A 1 87 ? -12.458 2.220 24.579 1.00 66.56 87 SER A N 1
ATOM 682 C CA . SER A 1 87 ? -12.197 2.098 26.014 1.00 66.56 87 SER A CA 1
ATOM 683 C C . SER A 1 87 ? -13.415 1.519 26.744 1.00 66.56 87 SER A C 1
ATOM 685 O O . SER A 1 87 ? -14.550 1.868 26.396 1.00 66.56 87 SER A O 1
ATOM 687 N N . PRO A 1 88 ? -13.216 0.644 27.746 1.00 67.50 88 PRO A N 1
ATOM 688 C CA . PRO A 1 88 ? -14.319 0.057 28.494 1.00 67.50 88 PRO A CA 1
ATOM 689 C C . PRO A 1 88 ? -15.169 1.164 29.124 1.00 67.50 88 PRO A C 1
ATOM 691 O O . PRO A 1 88 ? -14.672 1.985 29.893 1.00 67.50 88 PRO A O 1
ATOM 694 N N . MET A 1 89 ? -16.451 1.187 28.760 1.00 74.94 89 MET A N 1
ATOM 695 C CA . MET A 1 89 ? -17.401 2.209 29.187 1.00 74.94 89 MET A CA 1
ATOM 696 C C . MET A 1 89 ? -17.568 2.191 30.709 1.00 74.94 89 MET A C 1
ATOM 698 O O . MET A 1 89 ? -17.853 1.148 31.304 1.00 74.94 89 MET A O 1
ATOM 702 N N . THR A 1 90 ? -17.398 3.344 31.352 1.00 81.69 90 THR A N 1
ATOM 703 C CA . THR A 1 90 ? -17.530 3.457 32.810 1.00 81.69 90 THR A CA 1
ATOM 704 C C . THR A 1 90 ? -19.000 3.566 33.232 1.00 81.69 90 THR A C 1
ATOM 706 O O . THR A 1 90 ? -19.850 4.041 32.478 1.00 81.69 90 THR A O 1
ATOM 709 N N . LYS A 1 91 ? -19.331 3.170 34.474 1.00 77.62 91 LYS A N 1
ATOM 710 C CA . LYS A 1 91 ? -20.713 3.258 35.000 1.00 77.62 91 LYS A CA 1
ATOM 711 C C . LYS A 1 91 ? -21.289 4.679 34.925 1.00 77.62 91 LYS A C 1
ATOM 713 O O . LYS A 1 91 ? -22.463 4.845 34.612 1.00 77.62 91 LYS A O 1
ATOM 718 N N . LYS A 1 92 ? -20.462 5.702 35.175 1.00 79.56 92 LYS A N 1
ATOM 719 C CA . LYS A 1 92 ? -20.870 7.115 35.106 1.00 79.56 92 LYS A CA 1
ATOM 720 C C . LYS A 1 92 ? -21.226 7.536 33.678 1.00 79.56 92 LYS A C 1
ATOM 722 O O . LYS A 1 92 ? -22.240 8.196 33.474 1.00 79.56 92 LYS A O 1
ATOM 727 N N . GLU A 1 93 ? -20.438 7.108 32.694 1.00 80.94 93 GLU A N 1
ATOM 728 C CA . GLU A 1 93 ? -20.729 7.358 31.279 1.00 80.94 93 GLU A CA 1
ATOM 729 C C . GLU A 1 93 ? -21.989 6.619 30.826 1.00 80.94 93 GLU A C 1
ATOM 731 O O . GLU A 1 93 ? -22.785 7.177 30.077 1.00 80.94 93 GLU A O 1
ATOM 736 N N . ALA A 1 94 ? -22.211 5.393 31.310 1.00 81.81 94 ALA A N 1
ATOM 737 C CA . ALA A 1 94 ? -23.423 4.629 31.020 1.00 81.81 94 ALA A CA 1
ATOM 738 C C . ALA A 1 94 ? -24.687 5.313 31.566 1.00 81.81 94 ALA A C 1
ATOM 740 O O . ALA A 1 94 ? -25.682 5.414 30.847 1.00 81.81 94 ALA A O 1
ATOM 741 N N . CYS A 1 95 ? -24.622 5.858 32.786 1.00 81.12 95 CYS A N 1
ATOM 742 C CA . CYS A 1 95 ? -25.699 6.652 33.388 1.00 81.12 95 CYS A CA 1
ATOM 743 C C . CYS A 1 95 ? -25.985 7.924 32.581 1.00 81.12 95 CYS A C 1
ATOM 745 O O . CYS A 1 95 ? -27.136 8.208 32.253 1.00 81.12 95 CYS A O 1
ATOM 747 N N . ALA A 1 96 ? -24.936 8.655 32.186 1.00 83.38 96 ALA A N 1
ATOM 748 C CA . ALA A 1 96 ? -25.068 9.858 31.367 1.00 83.38 96 ALA A CA 1
ATOM 749 C C . ALA A 1 96 ? -25.674 9.560 29.982 1.00 83.38 96 ALA A C 1
ATOM 751 O O . ALA A 1 96 ? -26.497 10.331 29.487 1.00 83.38 96 ALA A O 1
ATOM 752 N N . LEU A 1 97 ? -25.309 8.427 29.371 1.00 83.50 97 LEU A N 1
ATOM 753 C CA . LEU A 1 97 ? -25.802 8.022 28.053 1.00 83.50 97 LEU A CA 1
ATOM 754 C C . LEU A 1 97 ? -27.283 7.605 28.094 1.00 83.50 97 LEU A C 1
ATOM 756 O O . LEU A 1 97 ? -28.067 7.993 27.228 1.00 83.50 97 LEU A O 1
ATOM 760 N N . LEU A 1 98 ? -27.681 6.848 29.120 1.00 81.81 98 LEU A N 1
ATOM 761 C CA . LEU A 1 98 ? -29.069 6.419 29.317 1.00 81.81 98 LEU A CA 1
ATOM 762 C C . LEU A 1 98 ? -29.943 7.481 30.003 1.00 81.81 98 LEU A C 1
ATOM 764 O O . LEU A 1 98 ? -31.163 7.342 29.990 1.00 81.81 98 LEU A O 1
ATOM 768 N N . LYS A 1 99 ? -29.350 8.571 30.513 1.00 83.69 99 LYS A N 1
ATOM 769 C CA . LYS A 1 99 ? -30.014 9.616 31.316 1.00 83.69 99 LYS A CA 1
ATOM 770 C C . LYS A 1 99 ? -30.741 9.036 32.533 1.00 83.69 99 LYS A C 1
ATOM 772 O O . LYS A 1 99 ? -31.875 9.406 32.825 1.00 83.69 99 LYS A O 1
ATOM 777 N N . VAL A 1 100 ? -30.081 8.103 33.208 1.00 83.12 100 VAL A N 1
ATOM 778 C CA . VAL A 1 100 ? -30.576 7.425 34.411 1.00 83.12 100 VAL A CA 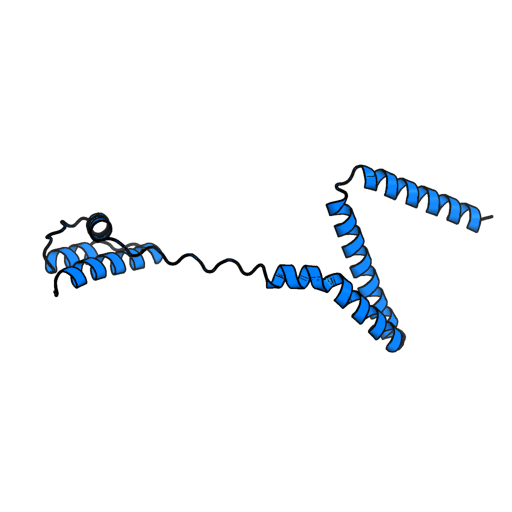1
ATOM 779 C C . VAL A 1 100 ? -29.624 7.681 35.572 1.00 83.12 100 VAL A C 1
ATOM 781 O O . VAL A 1 100 ? -28.436 7.923 35.359 1.00 83.12 100 VAL A O 1
ATOM 784 N N . ASP A 1 101 ? -30.147 7.644 36.793 1.00 81.19 101 ASP A N 1
ATOM 785 C CA . ASP A 1 101 ? -29.339 7.758 38.006 1.00 81.19 101 ASP A CA 1
ATOM 786 C C . ASP A 1 101 ? -28.447 6.510 38.194 1.00 81.19 101 ASP A C 1
ATOM 788 O O . ASP A 1 101 ? -28.776 5.415 37.734 1.00 81.19 101 ASP A O 1
ATOM 792 N N . LEU A 1 102 ? -27.334 6.656 38.916 1.00 75.50 102 LEU A N 1
ATOM 793 C CA . LEU A 1 102 ? -26.442 5.567 39.335 1.00 75.50 102 LEU A CA 1
ATOM 794 C C . LEU A 1 102 ? -27.174 4.467 40.118 1.00 75.50 102 LEU A C 1
ATOM 796 O O . LEU A 1 102 ? -26.757 3.309 40.067 1.00 75.50 102 LEU A O 1
ATOM 800 N N . ASN A 1 103 ? -28.265 4.818 40.804 1.00 76.00 103 ASN A N 1
ATOM 801 C CA . ASN A 1 103 ? -29.094 3.884 41.570 1.00 76.00 103 ASN A CA 1
ATOM 802 C C . ASN A 1 103 ? -30.363 3.409 40.834 1.00 76.00 103 ASN A C 1
ATOM 804 O O . ASN A 1 103 ? -31.086 2.561 41.370 1.00 76.00 103 ASN A O 1
ATOM 808 N N . ALA A 1 104 ? -30.620 3.892 39.612 1.00 76.00 104 ALA A N 1
ATOM 809 C CA . ALA A 1 104 ? -31.861 3.657 38.865 1.00 76.00 104 ALA A CA 1
ATOM 810 C C . ALA A 1 104 ? -32.221 2.172 38.755 1.00 76.00 104 ALA A C 1
ATOM 812 O O . ALA A 1 104 ? -31.346 1.347 38.478 1.00 76.00 104 ALA A O 1
ATOM 813 N N . SER A 1 105 ? -33.484 1.814 39.001 1.00 81.62 105 SER A N 1
ATOM 814 C CA . SER A 1 105 ? -33.980 0.429 39.043 1.00 81.62 105 SER A CA 1
ATOM 815 C C . SER A 1 105 ? -33.736 -0.323 37.720 1.00 81.62 105 SER A C 1
ATOM 817 O O . SER A 1 105 ? -33.499 0.280 36.674 1.00 81.62 105 SER A O 1
ATOM 819 N N . VAL A 1 106 ? -33.762 -1.662 37.750 1.00 81.69 106 VAL A N 1
ATOM 820 C CA . VAL A 1 106 ? -33.596 -2.476 36.525 1.00 81.69 106 VAL A CA 1
ATOM 821 C C . VAL A 1 106 ? -34.654 -2.097 35.478 1.00 81.69 106 VAL A C 1
ATOM 823 O O . VAL A 1 106 ? -34.344 -1.958 34.296 1.00 81.69 106 VAL A O 1
ATOM 826 N N . GLU A 1 107 ? -35.878 -1.836 35.935 1.00 82.69 107 GLU A N 1
ATOM 827 C CA . GLU A 1 107 ? -37.005 -1.416 35.102 1.00 82.69 107 GLU A CA 1
ATOM 828 C C . GLU A 1 107 ? -36.792 -0.020 34.495 1.00 82.69 107 GLU A C 1
ATOM 830 O O . GLU A 1 107 ? -37.085 0.198 33.319 1.00 82.69 107 GLU A O 1
ATOM 835 N N . GLU A 1 108 ? -36.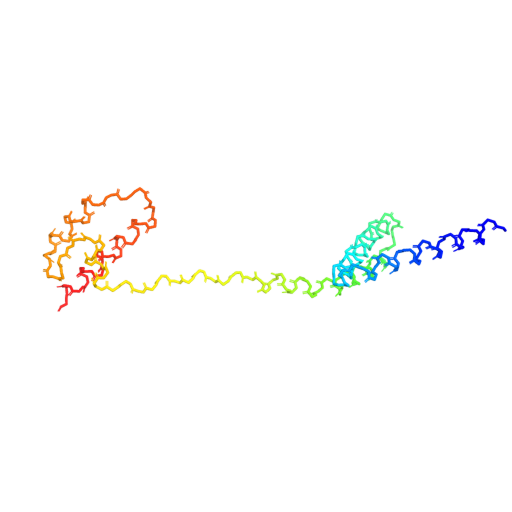218 0.918 35.254 1.00 81.69 108 GLU A N 1
ATOM 836 C CA . GLU A 1 108 ? -35.898 2.269 34.777 1.00 81.69 108 GLU A CA 1
ATOM 837 C C . GLU A 1 108 ? -34.804 2.260 33.702 1.00 81.69 108 GLU A C 1
ATOM 839 O O . GLU A 1 108 ? -34.909 2.978 32.703 1.00 81.69 108 GLU A O 1
ATOM 844 N N . ILE A 1 109 ? -33.785 1.411 33.864 1.00 82.19 109 ILE A N 1
ATOM 845 C CA . ILE A 1 109 ? -32.703 1.231 32.885 1.00 82.19 109 ILE A CA 1
ATOM 846 C C . ILE A 1 109 ? -33.264 0.679 31.566 1.00 82.19 109 ILE A C 1
ATOM 848 O O . ILE A 1 109 ? -32.949 1.196 30.488 1.00 82.19 109 ILE A O 1
ATOM 852 N N . GLU A 1 110 ? -34.127 -0.339 31.625 1.00 83.38 110 GLU A N 1
ATOM 853 C CA . GLU A 1 110 ? -34.769 -0.891 30.428 1.00 83.38 110 GLU A CA 1
ATOM 854 C C . GLU A 1 110 ? -35.733 0.093 29.764 1.00 83.38 110 GLU A C 1
ATOM 856 O O . GLU A 1 110 ? -35.763 0.197 28.532 1.00 83.38 110 GLU A O 1
ATOM 861 N N . ALA A 1 111 ? -36.510 0.833 30.556 1.00 83.62 111 ALA A N 1
ATOM 862 C CA . ALA A 1 111 ? -37.422 1.845 30.045 1.00 83.62 111 ALA A CA 1
ATOM 863 C C . ALA A 1 111 ? -36.658 2.968 29.328 1.00 83.62 111 ALA A C 1
ATOM 865 O O . ALA A 1 111 ? -37.053 3.387 28.237 1.00 83.62 111 ALA A O 1
ATOM 866 N N . ALA A 1 112 ? -35.538 3.426 29.894 1.00 82.31 112 ALA A N 1
ATOM 867 C CA . ALA A 1 112 ? -34.674 4.427 29.279 1.00 82.31 112 ALA A CA 1
ATOM 868 C C . ALA A 1 112 ? -34.030 3.921 27.977 1.00 82.31 112 ALA A C 1
ATOM 870 O O . ALA A 1 112 ? -34.023 4.639 26.974 1.00 82.31 112 ALA A O 1
ATOM 871 N N . TYR A 1 113 ? -33.573 2.665 27.955 1.00 85.50 113 TYR A N 1
ATOM 872 C CA . TYR A 1 113 ? -33.037 2.028 26.751 1.00 85.50 113 TYR A CA 1
ATOM 873 C C . TYR A 1 113 ? -34.094 1.917 25.642 1.00 85.50 113 TYR A C 1
ATOM 875 O O . TYR A 1 113 ? -33.842 2.311 24.507 1.00 85.50 113 TYR A O 1
ATOM 883 N N . LYS A 1 114 ? -35.313 1.459 25.963 1.00 85.06 114 LYS A N 1
ATOM 884 C CA . LYS A 1 114 ? -36.414 1.329 24.987 1.00 85.06 114 LYS A CA 1
ATOM 885 C C . LYS A 1 114 ? -36.880 2.678 24.427 1.00 85.06 114 LYS A C 1
ATOM 887 O O . LYS A 1 114 ? -37.326 2.734 23.277 1.00 85.06 114 LYS A O 1
ATOM 892 N N . LYS A 1 115 ? -36.773 3.757 25.215 1.00 85.50 115 LYS A N 1
ATOM 893 C CA . LYS A 1 115 ? -37.098 5.130 24.790 1.00 85.50 115 LYS A CA 1
ATOM 894 C C . LYS A 1 115 ? -36.094 5.684 23.774 1.00 85.50 115 LYS A C 1
ATOM 896 O O . LYS A 1 115 ? -36.490 6.450 22.898 1.00 85.50 115 LYS A O 1
ATOM 901 N N . GLN A 1 116 ? -34.817 5.305 23.850 1.00 82.75 116 GLN A N 1
ATOM 902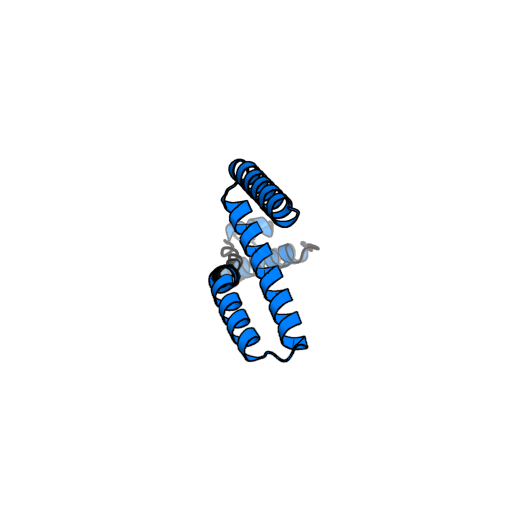 C CA . GLN A 1 116 ? -33.793 5.777 22.916 1.00 82.75 116 GLN A CA 1
ATOM 903 C C . GLN A 1 116 ? -33.665 4.838 21.705 1.00 82.75 116 GLN A C 1
ATOM 905 O O . GLN A 1 116 ? -33.147 3.731 21.808 1.00 82.75 116 GLN A O 1
ATOM 910 N N . LYS A 1 117 ? -34.085 5.299 20.518 1.00 80.31 117 LYS A N 1
ATOM 911 C CA . LYS A 1 117 ? -33.928 4.566 19.244 1.00 80.31 117 LYS A CA 1
ATOM 912 C C . LYS A 1 117 ? -33.069 5.349 18.240 1.00 80.31 117 LYS A C 1
ATOM 914 O O . LYS A 1 117 ? -33.611 5.990 17.337 1.00 80.31 117 LYS A O 1
ATOM 919 N N . PRO A 1 118 ? -31.730 5.336 18.375 1.00 79.56 118 PRO A N 1
ATOM 920 C CA . PRO A 1 118 ? -30.856 5.970 17.397 1.00 79.56 118 PRO A CA 1
ATOM 921 C C . PRO A 1 118 ? -30.921 5.247 16.049 1.00 79.56 118 PRO A C 1
ATOM 923 O O . PRO A 1 118 ? -30.953 4.019 15.993 1.00 79.56 118 PRO A O 1
ATOM 926 N N . LYS A 1 119 ? -30.871 6.014 14.955 1.00 80.88 119 LYS A N 1
ATOM 927 C CA . LYS A 1 119 ? -30.765 5.468 13.589 1.00 80.88 119 LYS A CA 1
ATOM 928 C C . LYS A 1 119 ? -29.353 4.946 13.271 1.00 80.88 119 LYS A C 1
ATOM 930 O O . LYS A 1 119 ? -29.196 4.004 12.502 1.00 80.88 119 LYS A O 1
ATOM 935 N N . ASP A 1 120 ? -28.336 5.529 13.900 1.00 85.12 120 ASP A N 1
ATOM 936 C CA . ASP A 1 120 ? -26.918 5.180 13.743 1.00 85.12 120 ASP A CA 1
ATOM 937 C C . ASP A 1 120 ? -26.587 3.855 14.459 1.00 85.12 120 ASP A C 1
ATOM 939 O O . ASP A 1 120 ? -26.958 3.665 15.621 1.00 85.12 120 ASP A O 1
ATOM 943 N N . SER A 1 121 ? -25.922 2.920 13.770 1.00 78.25 121 SER A N 1
ATOM 944 C CA . SER A 1 121 ? -25.497 1.629 14.338 1.00 78.25 121 SER A CA 1
ATOM 945 C C . SER A 1 121 ? -24.503 1.809 15.482 1.00 78.25 121 SER A C 1
ATOM 947 O O . SER A 1 121 ? -24.678 1.217 16.540 1.00 78.25 121 SER A O 1
ATOM 949 N N . THR A 1 122 ? -23.547 2.726 15.341 1.00 81.12 122 THR A N 1
ATOM 950 C CA . THR A 1 122 ? -22.495 2.963 16.342 1.00 81.12 122 THR A CA 1
ATOM 951 C C . THR A 1 122 ? -23.083 3.448 17.668 1.00 81.12 122 THR A C 1
ATOM 953 O O . THR A 1 122 ? -22.649 3.065 18.755 1.00 81.12 122 THR A O 1
ATOM 956 N N . LYS A 1 123 ? -24.119 4.292 17.591 1.00 80.62 123 LYS A N 1
ATOM 957 C CA . LYS A 1 123 ? -24.832 4.801 18.772 1.00 80.62 123 LYS A CA 1
ATOM 958 C C . LYS A 1 123 ? -25.714 3.733 19.413 1.00 80.62 123 LYS A C 1
ATOM 960 O O . LYS A 1 123 ? -25.853 3.732 20.633 1.00 80.62 123 LYS A O 1
ATOM 965 N N . ARG A 1 124 ? -26.291 2.827 18.615 1.00 82.94 124 ARG A N 1
ATOM 966 C CA . ARG A 1 124 ? -27.048 1.673 19.125 1.00 82.94 124 ARG A CA 1
ATOM 967 C C . ARG A 1 124 ? -26.146 0.717 19.900 1.00 82.94 124 ARG A C 1
ATOM 969 O O . ARG A 1 124 ? -26.510 0.341 21.011 1.00 82.94 124 ARG A O 1
ATOM 976 N N . ASP A 1 125 ? -24.964 0.420 19.370 1.00 82.62 125 ASP A N 1
ATOM 977 C CA . ASP A 1 125 ? -23.996 -0.467 20.022 1.00 82.62 125 ASP A CA 1
ATOM 978 C C . ASP A 1 125 ? -23.507 0.123 21.351 1.00 82.62 125 ASP A C 1
ATOM 980 O O . ASP A 1 125 ? -23.482 -0.568 22.369 1.00 82.62 125 ASP A O 1
ATOM 984 N N . ARG A 1 126 ? -23.231 1.435 21.395 1.00 82.94 126 ARG A N 1
ATOM 985 C CA . ARG A 1 126 ? -22.889 2.119 22.655 1.00 82.94 126 ARG A CA 1
ATOM 986 C C . ARG A 1 126 ? -24.033 2.156 23.671 1.00 82.94 126 ARG A C 1
ATOM 988 O O . ARG A 1 126 ? -23.771 2.063 24.866 1.00 82.94 126 ARG A O 1
ATOM 995 N N . LEU A 1 127 ? -25.287 2.276 23.234 1.00 85.56 127 LEU A N 1
ATOM 996 C CA . LEU A 1 127 ? -26.449 2.202 24.131 1.00 85.56 127 LEU A CA 1
ATOM 997 C C . LEU A 1 127 ? -26.650 0.801 24.707 1.00 85.56 127 LEU A C 1
ATOM 999 O O . LEU A 1 127 ? -26.977 0.670 25.886 1.00 85.56 127 LEU A O 1
ATOM 1003 N N . ALA A 1 128 ? -26.439 -0.238 23.896 1.00 83.50 128 ALA A N 1
ATOM 1004 C CA . ALA A 1 128 ? -26.472 -1.619 24.365 1.00 83.50 128 ALA A CA 1
ATOM 1005 C C . ALA A 1 128 ? -25.357 -1.865 25.393 1.00 83.50 128 ALA A C 1
ATOM 1007 O O . ALA A 1 128 ? -25.627 -2.370 26.480 1.00 83.50 128 ALA A O 1
ATOM 1008 N N . GLN A 1 129 ? -24.141 -1.387 25.110 1.00 83.31 129 GLN A N 1
ATOM 1009 C CA . GLN A 1 129 ? -23.020 -1.457 26.047 1.00 83.31 129 GLN A CA 1
ATOM 1010 C C . GLN A 1 129 ? -23.317 -0.720 27.365 1.00 83.31 129 GLN A C 1
ATOM 1012 O O . GLN A 1 129 ? -23.036 -1.253 28.436 1.00 83.31 129 GLN A O 1
ATOM 1017 N N . ALA A 1 130 ? -23.931 0.468 27.314 1.00 84.38 130 ALA A N 1
ATOM 1018 C CA . ALA A 1 130 ? -24.328 1.215 28.509 1.00 84.38 130 ALA A CA 1
ATOM 1019 C C . ALA A 1 130 ? -25.331 0.436 29.374 1.00 84.38 130 ALA A C 1
ATOM 1021 O O . ALA A 1 130 ? -25.158 0.342 30.590 1.00 84.38 130 ALA A O 1
ATOM 1022 N N . ARG A 1 131 ? -26.351 -0.165 28.750 1.00 83.25 131 ARG A N 1
ATOM 1023 C CA . ARG A 1 131 ? -27.334 -1.010 29.440 1.00 83.25 131 ARG A CA 1
ATOM 1024 C C . ARG A 1 131 ? -26.647 -2.194 30.118 1.00 83.25 131 ARG A C 1
ATOM 1026 O O . ARG A 1 131 ? -26.864 -2.431 31.304 1.00 83.25 131 ARG A O 1
ATOM 1033 N N . ASP A 1 132 ? -25.793 -2.904 29.388 1.00 83.69 132 ASP A N 1
ATOM 1034 C CA . ASP A 1 132 ? -25.146 -4.119 29.879 1.00 83.69 132 ASP A CA 1
ATOM 1035 C C . ASP A 1 132 ? -24.179 -3.822 31.043 1.00 83.69 132 ASP A C 1
ATOM 1037 O O . ASP A 1 132 ? -24.119 -4.585 32.009 1.00 83.69 132 ASP A O 1
ATOM 1041 N N . VAL A 1 133 ? -23.480 -2.678 31.019 1.00 84.50 133 VAL A N 1
ATOM 1042 C CA . VAL A 1 133 ? -22.620 -2.219 32.128 1.00 84.50 133 VAL A CA 1
ATOM 1043 C C . VAL A 1 133 ? -23.427 -1.908 33.395 1.00 84.50 133 VAL A C 1
ATOM 1045 O O . VAL A 1 133 ? -22.985 -2.251 34.496 1.00 84.50 133 VAL A O 1
ATOM 1048 N N . LEU A 1 134 ? -24.603 -1.281 33.266 1.00 80.12 134 LEU A N 1
ATOM 1049 C CA . LEU A 1 134 ? -25.459 -0.957 34.415 1.00 80.12 134 LEU A CA 1
ATOM 1050 C C . LEU A 1 134 ? -26.147 -2.200 34.993 1.00 80.12 134 LEU A C 1
ATOM 1052 O O . LEU A 1 134 ? -26.172 -2.364 36.212 1.00 80.12 134 LEU A O 1
ATOM 1056 N N . LEU A 1 135 ? -26.627 -3.109 34.139 1.00 80.88 135 LEU A N 1
ATOM 1057 C CA . LEU A 1 135 ? -27.273 -4.353 34.568 1.00 80.88 135 LEU A CA 1
ATOM 1058 C C . LEU A 1 135 ? -26.288 -5.314 35.244 1.00 80.88 135 LEU A C 1
ATOM 1060 O O . LEU A 1 135 ? -26.580 -5.834 36.318 1.0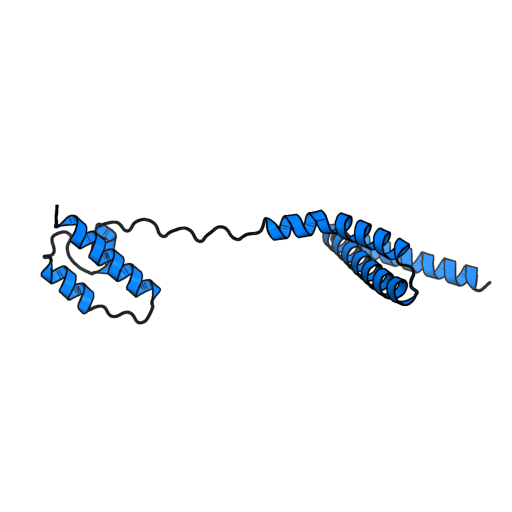0 80.88 135 LEU A O 1
ATOM 1064 N N . LYS A 1 136 ? -25.084 -5.490 34.681 1.00 76.94 136 LYS A N 1
ATOM 1065 C CA . LYS A 1 136 ? -24.029 -6.340 35.268 1.00 76.94 136 LYS A CA 1
ATOM 1066 C C . LYS A 1 136 ? -23.560 -5.842 36.639 1.00 76.94 136 LYS A C 1
ATOM 1068 O O . LYS A 1 136 ? -23.055 -6.617 37.443 1.00 76.94 136 LYS A O 1
ATOM 1073 N N . GLY A 1 137 ? -23.702 -4.544 36.907 1.00 63.09 137 GLY A N 1
ATOM 1074 C CA . GLY A 1 137 ? -23.381 -3.945 38.198 1.00 63.09 137 GLY A CA 1
ATOM 1075 C C . GLY A 1 137 ? -24.429 -4.165 39.292 1.00 63.09 137 GLY A C 1
ATOM 1076 O O . GLY A 1 137 ? -24.132 -3.797 40.423 1.00 63.09 137 GLY A O 1
ATOM 1077 N N . LYS A 1 138 ? -25.611 -4.705 38.957 1.00 61.12 138 LYS A N 1
ATOM 1078 C CA . LYS A 1 138 ? -26.763 -4.879 39.860 1.00 61.12 138 LYS A CA 1
ATOM 1079 C C . LYS A 1 138 ? -27.090 -6.334 40.199 1.00 61.12 138 LYS A C 1
ATOM 1081 O O . LYS A 1 138 ? -27.781 -6.583 41.176 1.00 61.12 138 LYS A O 1
ATOM 1086 N N . THR A 1 139 ? -26.603 -7.282 39.404 1.00 55.75 139 THR A N 1
ATOM 1087 C CA . THR A 1 139 ? -26.747 -8.734 39.612 1.00 55.75 139 THR A CA 1
ATOM 1088 C C . THR A 1 139 ? -25.628 -9.348 40.464 1.00 55.75 139 THR A C 1
ATOM 1090 O O . THR A 1 139 ? -25.446 -10.564 40.454 1.00 55.75 139 THR A O 1
ATOM 1093 N N . ARG A 1 140 ? -24.871 -8.527 41.196 1.00 43.38 140 ARG A N 1
ATOM 1094 C CA . ARG A 1 140 ? -23.806 -8.953 42.107 1.00 43.38 140 ARG A CA 1
ATOM 1095 C C . ARG A 1 140 ? -24.037 -8.341 43.476 1.00 43.38 140 ARG A C 1
ATOM 1097 O O . ARG A 1 140 ? -23.752 -9.051 44.459 1.00 43.38 140 ARG A O 1
#

Radius of gyration: 32.93 Å; chains: 1; bounding box: 66×39×81 Å